Protein AF-A0A950FLT3-F1 (afdb_monomer)

Foldseek 3Di:
DDPLVVCVVPPCQQQNSQQQQPHVCQVVDPDGGHRCNCVCVVVVNDPPPPPPPDPPDDPDD

Sequence (61 aa):
MRGRELYLRHCATCHGNDADGRGPAAEDLKESPSDLRYLGERLGCRFLPELLRVSSMAVRM

Structure (mmCIF, N/CA/C/O backbone):
data_AF-A0A950FLT3-F1
#
_entry.id   AF-A0A950FLT3-F1
#
loop_
_atom_site.group_PDB
_atom_site.id
_atom_site.type_symbol
_atom_site.label_atom_id
_atom_site.label_alt_id
_atom_site.label_comp_id
_atom_site.label_asym_id
_atom_site.label_entity_id
_atom_site.label_seq_id
_atom_site.pdbx_PDB_ins_code
_atom_site.Cartn_x
_atom_site.Cartn_y
_atom_site.Cartn_z
_atom_site.occupancy
_atom_site.B_iso_or_equiv
_atom_site.auth_seq_id
_atom_site.auth_comp_id
_atom_site.auth_asym_id
_atom_site.auth_atom_id
_atom_site.pdbx_PDB_model_num
ATOM 1 N N . MET A 1 1 ? -20.581 2.358 -2.902 1.00 62.44 1 MET A N 1
ATOM 2 C CA . MET A 1 1 ? -19.252 1.826 -3.273 1.00 62.44 1 MET A CA 1
ATOM 3 C C . MET A 1 1 ? 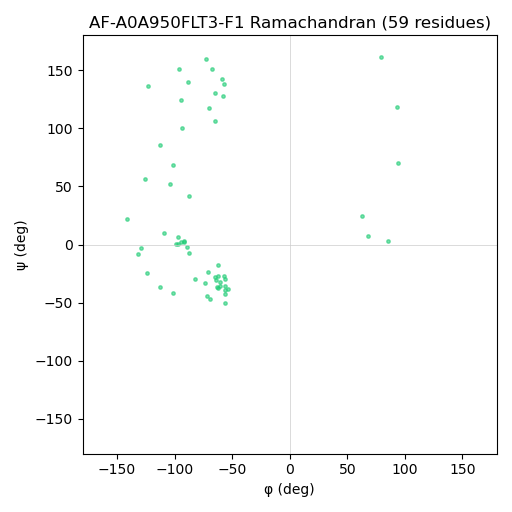-18.621 1.202 -2.034 1.00 62.44 1 MET A C 1
ATOM 5 O O . MET A 1 1 ? -18.716 1.814 -0.976 1.00 62.44 1 MET A O 1
ATOM 9 N N . ARG A 1 2 ? -18.063 -0.013 -2.110 1.00 87.50 2 ARG A N 1
ATOM 10 C CA . ARG A 1 2 ? -17.425 -0.682 -0.950 1.00 87.50 2 ARG A CA 1
ATOM 11 C C . ARG A 1 2 ? -15.910 -0.453 -0.973 1.00 87.50 2 ARG A C 1
ATOM 13 O O . ARG A 1 2 ? -15.338 -0.351 -2.052 1.00 87.50 2 ARG A O 1
ATOM 20 N N . GLY A 1 3 ? -15.247 -0.440 0.188 1.00 87.00 3 GLY A N 1
ATOM 21 C CA . GLY A 1 3 ? -13.796 -0.192 0.287 1.00 87.00 3 GLY A CA 1
ATOM 22 C C . GLY A 1 3 ? -12.946 -1.112 -0.599 1.00 87.00 3 GLY A C 1
ATOM 23 O O . GLY A 1 3 ? -12.037 -0.645 -1.277 1.00 87.00 3 GLY A O 1
ATOM 24 N N . ARG A 1 4 ? -13.325 -2.393 -0.710 1.00 90.00 4 ARG A N 1
ATOM 25 C CA . ARG A 1 4 ? -12.688 -3.356 -1.626 1.00 90.00 4 ARG A CA 1
ATOM 26 C C . ARG A 1 4 ? -12.701 -2.894 -3.089 1.00 90.00 4 ARG A C 1
ATOM 28 O O . ARG A 1 4 ? -11.741 -3.102 -3.814 1.00 90.00 4 ARG A O 1
ATOM 35 N N . GLU A 1 5 ? -13.791 -2.282 -3.530 1.00 94.56 5 GLU A N 1
ATOM 36 C CA . GLU A 1 5 ? -13.977 -1.846 -4.916 1.00 94.56 5 GLU A CA 1
ATOM 37 C C . GLU A 1 5 ? -13.131 -0.610 -5.253 1.00 94.56 5 GLU A C 1
ATOM 39 O O . GLU A 1 5 ? -12.670 -0.465 -6.382 1.00 94.56 5 GLU A O 1
ATOM 44 N N . LEU A 1 6 ? -12.921 0.281 -4.279 1.00 93.94 6 LEU A N 1
ATOM 45 C CA . LEU A 1 6 ? -11.981 1.400 -4.397 1.00 93.94 6 LEU A CA 1
ATOM 46 C C . LEU A 1 6 ? -10.542 0.899 -4.425 1.00 93.94 6 LEU A C 1
ATOM 48 O O . LEU A 1 6 ? -9.768 1.287 -5.295 1.00 93.94 6 LEU A O 1
ATOM 52 N N . TYR A 1 7 ? -10.213 -0.002 -3.502 1.00 94.7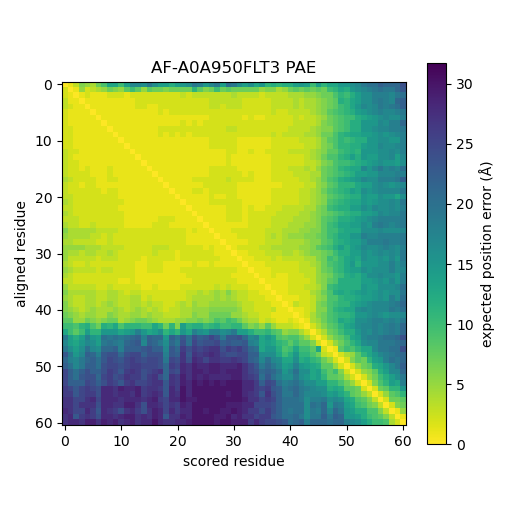5 7 TYR A N 1
ATOM 53 C CA . TYR A 1 7 ? -8.884 -0.578 -3.389 1.00 94.75 7 TYR A CA 1
ATOM 54 C C . TYR A 1 7 ? -8.440 -1.241 -4.700 1.00 94.75 7 TYR A C 1
ATOM 56 O O . TYR A 1 7 ? -7.377 -0.926 -5.231 1.00 94.75 7 TYR A O 1
ATOM 64 N N . LEU A 1 8 ? -9.291 -2.097 -5.274 1.00 96.25 8 LEU A N 1
ATOM 65 C CA . LEU A 1 8 ? -8.986 -2.784 -6.531 1.00 96.25 8 LEU A CA 1
ATOM 66 C C . LEU A 1 8 ? -8.830 -1.825 -7.717 1.00 96.25 8 LEU A C 1
ATOM 68 O O . LEU A 1 8 ? -8.062 -2.113 -8.626 1.00 96.25 8 LEU A O 1
ATOM 72 N N . ARG A 1 9 ? -9.539 -0.690 -7.718 1.00 96.81 9 ARG A N 1
ATOM 73 C CA . ARG A 1 9 ? -9.474 0.289 -8.813 1.00 96.81 9 ARG A CA 1
ATOM 74 C C . ARG A 1 9 ? -8.290 1.242 -8.729 1.00 96.81 9 ARG A C 1
ATOM 76 O O . ARG A 1 9 ? -7.842 1.719 -9.765 1.00 96.81 9 ARG A O 1
ATOM 83 N N . HIS A 1 10 ? -7.820 1.552 -7.524 1.00 96.31 10 HIS A N 1
ATOM 84 C CA . HIS A 1 10 ? -6.879 2.657 -7.323 1.00 96.31 10 HIS A CA 1
ATOM 85 C C . HIS A 1 10 ? -5.576 2.253 -6.637 1.00 96.31 10 HIS A C 1
ATOM 87 O O . HIS A 1 10 ? -4.570 2.929 -6.813 1.00 96.31 10 HIS A O 1
ATOM 93 N N . CYS A 1 11 ? -5.576 1.174 -5.857 1.00 96.56 11 CYS A N 1
ATOM 94 C CA . CYS A 1 11 ? -4.452 0.810 -4.995 1.00 96.56 11 CYS A CA 1
ATOM 95 C C . CYS A 1 11 ? -3.762 -0.478 -5.459 1.00 96.56 11 CYS A C 1
ATOM 97 O O . CYS A 1 11 ? -2.538 -0.578 -5.383 1.00 96.56 11 CYS A O 1
ATOM 99 N N . ALA A 1 12 ? -4.529 -1.450 -5.967 1.00 97.88 12 ALA A N 1
ATOM 100 C CA . ALA A 1 12 ? -4.024 -2.781 -6.309 1.00 97.88 12 ALA A CA 1
ATOM 101 C C . ALA A 1 12 ? -2.952 -2.782 -7.412 1.00 97.88 12 ALA A C 1
ATOM 103 O O . ALA A 1 12 ? -2.087 -3.654 -7.409 1.00 97.88 12 ALA A O 1
ATOM 104 N N . THR A 1 13 ? -2.948 -1.788 -8.307 1.00 97.94 13 THR A N 1
ATOM 105 C CA . THR A 1 13 ? -1.906 -1.634 -9.337 1.00 97.94 13 THR A CA 1
ATOM 106 C C . THR A 1 13 ? -0.502 -1.552 -8.736 1.00 97.94 13 THR A C 1
ATOM 108 O O . THR A 1 13 ? 0.434 -2.106 -9.306 1.00 97.94 13 THR A O 1
ATOM 111 N N . CYS A 1 14 ? -0.357 -0.924 -7.566 1.00 98.06 14 CYS A N 1
ATOM 112 C CA . CYS A 1 14 ? 0.927 -0.814 -6.871 1.00 98.06 14 CYS A CA 1
ATOM 113 C C . CYS A 1 14 ? 1.036 -1.817 -5.717 1.00 98.06 14 CYS A C 1
ATOM 115 O O . CYS A 1 14 ? 2.064 -2.457 -5.547 1.00 98.06 14 CYS A O 1
ATOM 117 N N . HIS A 1 15 ? -0.031 -1.997 -4.936 1.00 97.69 15 HIS A N 1
ATOM 118 C CA . HIS A 1 15 ? 0.016 -2.769 -3.690 1.00 97.69 15 HIS A CA 1
ATOM 119 C C . HIS A 1 15 ? -0.454 -4.227 -3.814 1.00 97.69 15 HIS A C 1
ATOM 121 O O . HIS A 1 15 ? -0.465 -4.942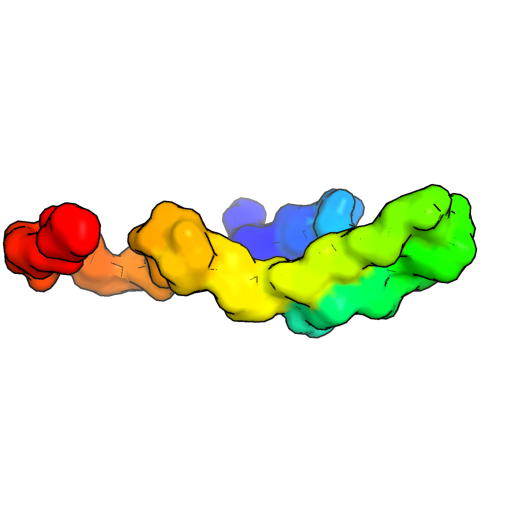 -2.817 1.00 97.69 15 HIS A O 1
ATOM 127 N N . GLY A 1 16 ? -0.850 -4.675 -5.007 1.00 97.19 16 GLY A N 1
ATOM 128 C CA . GLY A 1 16 ? -1.352 -6.030 -5.246 1.00 97.19 16 GLY A CA 1
ATOM 129 C C . GLY A 1 16 ? -2.807 -6.209 -4.815 1.00 97.19 16 GLY A C 1
ATOM 130 O O . GLY A 1 16 ? -3.354 -5.426 -4.035 1.00 97.19 16 GLY A O 1
ATOM 131 N N . ASN A 1 17 ? -3.464 -7.255 -5.318 1.00 97.06 17 ASN A N 1
ATOM 132 C CA . ASN A 1 17 ? -4.858 -7.556 -4.960 1.00 97.06 17 ASN A CA 1
ATOM 133 C C . ASN A 1 17 ? -5.019 -7.919 -3.475 1.00 97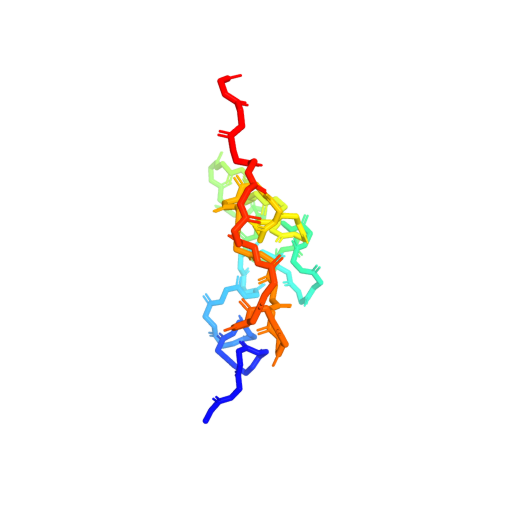.06 17 ASN A C 1
ATOM 135 O O . ASN A 1 17 ? -6.070 -7.641 -2.897 1.00 97.06 17 ASN A O 1
ATOM 139 N N . ASP A 1 18 ? -3.965 -8.475 -2.875 1.00 95.19 18 ASP A N 1
ATOM 140 C CA . ASP A 1 18 ? -3.924 -8.924 -1.480 1.00 95.19 18 ASP A CA 1
ATOM 141 C C . ASP A 1 18 ? -3.299 -7.891 -0.531 1.00 95.19 18 ASP A C 1
ATOM 143 O O . ASP A 1 18 ? -3.117 -8.164 0.655 1.00 95.19 18 ASP A O 1
ATOM 147 N N . ALA A 1 19 ? -2.998 -6.692 -1.042 1.00 96.00 19 ALA A N 1
ATOM 148 C CA . ALA A 1 19 ? -2.423 -5.593 -0.272 1.00 96.00 19 ALA A CA 1
ATOM 149 C C . ALA A 1 19 ? -1.035 -5.870 0.317 1.00 96.00 19 ALA A C 1
ATOM 151 O O . ALA A 1 19 ? -0.636 -5.236 1.286 1.00 96.00 19 ALA A O 1
ATOM 152 N N . ASP A 1 20 ? -0.288 -6.783 -0.293 1.00 96.50 20 ASP A N 1
ATOM 153 C CA . ASP A 1 20 ? 1.026 -7.257 0.138 1.00 96.50 20 ASP A CA 1
ATOM 154 C C . ASP A 1 20 ? 2.205 -6.473 -0.467 1.00 96.50 20 ASP A C 1
ATOM 156 O O . ASP A 1 20 ? 3.359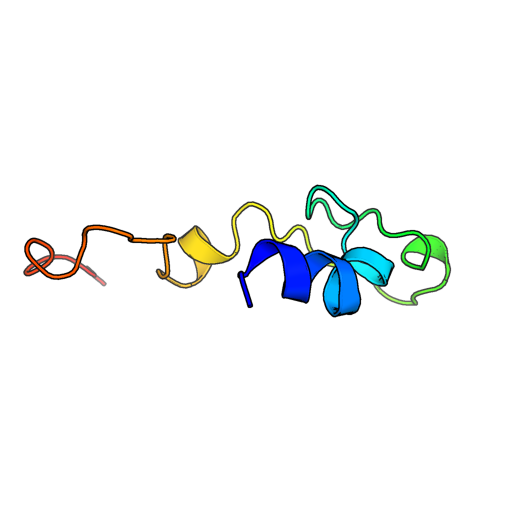 -6.821 -0.226 1.00 96.50 20 ASP A O 1
ATOM 160 N N . GLY A 1 21 ? 1.931 -5.426 -1.249 1.00 97.00 21 GLY A N 1
ATOM 161 C CA . GLY A 1 21 ? 2.953 -4.614 -1.913 1.00 97.00 21 GLY A CA 1
ATOM 162 C C . GLY A 1 21 ? 3.418 -5.172 -3.262 1.00 97.00 21 GLY A C 1
ATOM 163 O O . GLY A 1 21 ? 4.295 -4.581 -3.882 1.00 97.00 21 GLY A O 1
ATOM 164 N N . ARG A 1 22 ? 2.835 -6.280 -3.747 1.00 97.19 22 ARG A N 1
ATOM 165 C CA . ARG A 1 22 ? 3.252 -6.965 -4.985 1.00 97.19 22 ARG A CA 1
ATOM 166 C C . ARG A 1 22 ? 2.290 -6.690 -6.140 1.00 97.19 22 ARG A C 1
ATOM 168 O O . ARG A 1 22 ? 1.749 -7.604 -6.762 1.00 97.19 22 ARG A O 1
ATOM 175 N N . GLY A 1 23 ? 2.011 -5.409 -6.387 1.00 97.25 23 GLY A N 1
ATOM 176 C CA . GLY A 1 23 ? 1.199 -4.986 -7.528 1.00 97.25 23 GLY A CA 1
ATOM 177 C C . GLY A 1 23 ? 1.941 -5.127 -8.859 1.00 97.25 23 GLY A C 1
ATOM 178 O O . GLY A 1 23 ? 3.169 -5.150 -8.872 1.00 97.25 23 GLY A O 1
ATOM 179 N N . PRO A 1 24 ? 1.226 -5.183 -9.995 1.00 97.38 24 PRO A N 1
ATOM 180 C CA . PRO A 1 24 ? 1.844 -5.301 -11.317 1.00 97.38 24 PRO A CA 1
ATOM 181 C C . PRO A 1 24 ? 2.833 -4.175 -11.643 1.00 97.38 24 PRO A C 1
ATOM 183 O O . PRO A 1 24 ? 3.753 -4.403 -12.415 1.00 97.38 24 PRO A O 1
ATOM 186 N N . ALA A 1 25 ? 2.668 -2.985 -11.058 1.00 97.19 25 ALA A N 1
ATOM 187 C CA . ALA A 1 25 ? 3.594 -1.869 -11.239 1.00 97.19 25 ALA A CA 1
ATOM 188 C C . ALA A 1 25 ? 4.744 -1.845 -10.214 1.00 97.19 25 ALA A C 1
ATOM 190 O O . ALA A 1 25 ? 5.575 -0.947 -10.274 1.00 97.19 25 ALA A O 1
ATOM 191 N N . ALA A 1 26 ? 4.793 -2.771 -9.246 1.00 96.94 26 ALA A N 1
ATOM 192 C CA . ALA A 1 26 ? 5.745 -2.708 -8.134 1.00 96.94 26 ALA A CA 1
ATOM 193 C C . ALA A 1 26 ? 7.213 -2.775 -8.589 1.00 96.94 26 ALA A C 1
ATOM 195 O O . ALA A 1 26 ? 8.043 -2.059 -8.036 1.00 96.94 26 ALA A O 1
ATOM 196 N N . GLU A 1 27 ? 7.515 -3.580 -9.610 1.00 95.44 27 GLU A N 1
ATOM 197 C CA . GLU A 1 27 ? 8.875 -3.758 -10.145 1.00 95.44 27 GLU A CA 1
ATOM 198 C C . GLU A 1 27 ? 9.386 -2.527 -10.915 1.00 95.44 27 GLU A C 1
ATOM 200 O O . GLU A 1 27 ? 10.591 -2.311 -11.013 1.00 95.44 27 GLU A O 1
ATOM 205 N N . ASP A 1 28 ? 8.475 -1.694 -11.429 1.00 96.81 28 ASP A N 1
ATOM 206 C CA . ASP A 1 28 ? 8.812 -0.485 -12.189 1.00 96.81 28 ASP A CA 1
ATOM 207 C C . ASP A 1 28 ? 9.009 0.748 -11.284 1.00 96.81 28 ASP A C 1
ATOM 209 O O . ASP A 1 28 ? 9.405 1.823 -11.746 1.00 96.81 28 ASP A O 1
ATOM 213 N N . LEU A 1 29 ? 8.713 0.627 -9.986 1.00 95.69 29 LEU A N 1
ATOM 214 C CA . LEU A 1 29 ? 8.839 1.717 -9.025 1.00 95.69 29 LEU A CA 1
ATOM 215 C C . LEU A 1 29 ? 10.241 1.757 -8.417 1.00 95.69 29 LEU A C 1
ATOM 217 O O . LEU A 1 29 ? 10.827 0.746 -8.045 1.00 95.69 29 LEU A O 1
ATOM 221 N N . LYS A 1 30 ? 10.764 2.975 -8.241 1.00 97.31 30 LYS A N 1
ATOM 222 C CA . LYS A 1 30 ? 12.060 3.207 -7.584 1.00 97.31 30 LYS A CA 1
ATOM 223 C C . LYS A 1 30 ? 12.090 2.700 -6.136 1.00 97.31 30 LYS A C 1
ATOM 225 O O . LYS A 1 30 ? 13.143 2.309 -5.642 1.00 97.31 30 LYS A O 1
ATOM 230 N N . GLU A 1 31 ? 10.949 2.759 -5.457 1.00 96.88 31 GLU A N 1
ATOM 231 C CA . GLU A 1 31 ? 10.769 2.293 -4.086 1.00 96.88 31 GLU A CA 1
ATOM 232 C C . GLU A 1 31 ? 9.643 1.266 -4.051 1.00 96.88 31 GLU A C 1
ATOM 234 O O . GLU A 1 31 ? 8.586 1.469 -4.654 1.00 96.88 31 GLU A O 1
ATOM 239 N N . SER A 1 32 ? 9.866 0.174 -3.321 1.00 95.56 32 SER A N 1
ATOM 240 C CA . SER A 1 32 ? 8.879 -0.891 -3.194 1.00 95.56 32 SER A CA 1
ATOM 241 C C . SER A 1 32 ? 7.619 -0.388 -2.474 1.00 95.56 32 SER A C 1
ATOM 243 O O . SER A 1 32 ? 7.721 0.187 -1.3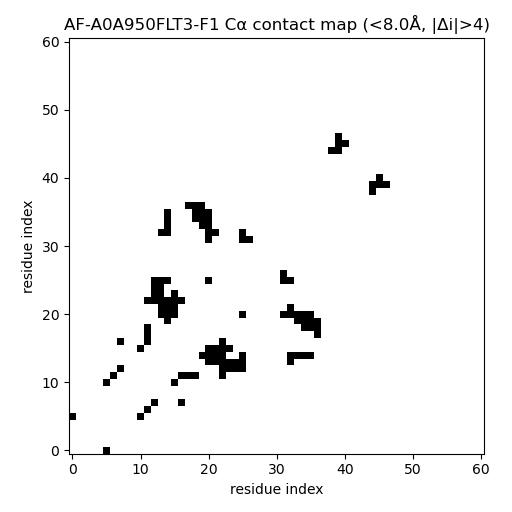82 1.00 95.56 32 SER A O 1
ATOM 245 N N . PRO A 1 33 ? 6.419 -0.633 -3.030 1.00 96.81 33 PRO A N 1
ATOM 246 C CA . PRO A 1 33 ? 5.163 -0.331 -2.356 1.00 96.81 33 PRO A CA 1
ATOM 247 C C . PRO A 1 33 ? 5.064 -1.030 -0.998 1.00 96.81 33 PRO A C 1
ATOM 249 O O . PRO A 1 33 ? 5.412 -2.199 -0.848 1.00 96.81 33 PRO A O 1
ATOM 252 N N . SER A 1 34 ? 4.561 -0.320 0.011 1.00 94.38 34 SER A N 1
ATOM 253 C CA . SER A 1 34 ? 4.392 -0.890 1.352 1.00 94.38 34 SER A CA 1
ATOM 254 C C . SER A 1 34 ? 3.322 -1.986 1.396 1.00 94.38 34 SER A C 1
ATOM 256 O O . SER A 1 34 ? 2.318 -1.920 0.686 1.00 94.38 34 SER A O 1
ATOM 258 N N . ASP A 1 35 ? 3.493 -2.937 2.311 1.00 94.44 35 ASP A N 1
ATOM 259 C CA . ASP A 1 35 ? 2.454 -3.890 2.703 1.00 94.44 35 ASP A CA 1
ATOM 260 C C . ASP A 1 35 ? 1.351 -3.166 3.498 1.00 94.44 35 ASP A C 1
ATOM 262 O O . ASP A 1 35 ? 1.592 -2.594 4.567 1.00 94.44 35 ASP A O 1
ATOM 266 N N . LEU A 1 36 ? 0.132 -3.168 2.960 1.00 93.12 36 LEU A N 1
ATOM 267 C CA . LEU A 1 36 ? -1.032 -2.494 3.530 1.00 93.12 36 LEU A CA 1
ATOM 268 C C . LEU A 1 36 ? -1.953 -3.439 4.317 1.00 93.12 36 LEU A C 1
ATOM 270 O O . LEU A 1 36 ? -2.943 -2.963 4.879 1.00 93.12 36 LEU A O 1
ATOM 274 N N . ARG A 1 37 ? -1.640 -4.739 4.438 1.00 89.94 37 ARG A N 1
ATOM 275 C CA . ARG A 1 37 ? -2.466 -5.712 5.190 1.00 89.94 37 ARG A CA 1
ATOM 276 C C . ARG A 1 37 ? -2.691 -5.298 6.645 1.00 89.94 37 ARG A C 1
ATOM 278 O O . ARG A 1 37 ? -3.742 -5.578 7.214 1.00 89.94 37 ARG A O 1
ATOM 285 N N . TYR A 1 38 ? -1.733 -4.568 7.217 1.00 84.75 38 TYR A N 1
ATOM 286 C CA . TYR A 1 38 ? -1.760 -4.080 8.599 1.00 84.75 38 TYR A CA 1
ATOM 287 C C . TYR A 1 38 ? -1.960 -2.562 8.706 1.00 84.75 38 TYR A C 1
ATOM 289 O O . TYR A 1 38 ? -1.823 -2.002 9.795 1.00 84.75 38 TYR A O 1
ATOM 297 N N . LEU A 1 39 ? -2.284 -1.869 7.604 1.00 85.12 39 LEU A N 1
ATOM 298 C CA . LEU A 1 39 ? -2.434 -0.407 7.590 1.00 85.12 39 LEU A CA 1
ATOM 299 C C . LEU A 1 39 ? -3.461 0.067 8.627 1.00 85.12 39 LEU A C 1
ATOM 301 O O . LEU A 1 39 ? -3.215 1.032 9.347 1.00 85.12 39 LEU A O 1
ATOM 305 N N . GLY A 1 40 ? -4.585 -0.642 8.740 1.00 80.25 40 GLY A N 1
ATOM 306 C CA . GLY A 1 40 ? -5.616 -0.323 9.723 1.00 80.25 40 GLY A CA 1
ATOM 307 C C . GLY A 1 40 ? -5.136 -0.463 11.168 1.00 80.25 40 GLY A C 1
ATOM 308 O O . GLY A 1 40 ? -5.470 0.357 12.013 1.00 80.25 40 GLY A O 1
ATOM 309 N N . GLU A 1 41 ? -4.293 -1.450 11.463 1.00 80.88 41 GLU A N 1
ATOM 310 C CA . GLU A 1 41 ? -3.736 -1.627 12.809 1.00 80.88 41 GLU A CA 1
ATOM 311 C C . GLU A 1 41 ? -2.710 -0.540 13.130 1.00 80.88 41 GLU A C 1
ATOM 313 O O . GLU A 1 41 ? -2.773 0.073 14.193 1.00 80.88 41 GLU A O 1
ATOM 318 N N . ARG A 1 42 ? -1.824 -0.239 12.172 1.00 80.38 42 ARG A N 1
ATOM 319 C CA . ARG A 1 42 ? -0.792 0.803 12.292 1.00 80.38 42 ARG A CA 1
ATOM 320 C C . ARG A 1 42 ? -1.374 2.194 12.516 1.00 80.38 42 ARG A C 1
ATOM 322 O O . ARG A 1 42 ? -0.764 3.000 13.208 1.00 80.38 42 ARG A O 1
ATOM 329 N N . LEU A 1 43 ? -2.519 2.480 11.903 1.00 79.50 43 LEU A N 1
ATOM 330 C CA . LEU A 1 43 ? -3.179 3.780 12.001 1.00 79.50 43 LEU A CA 1
ATOM 331 C C . LEU A 1 43 ? -4.245 3.834 13.103 1.00 79.50 43 LEU A C 1
ATOM 333 O O . LEU A 1 43 ? -4.927 4.845 13.231 1.00 79.50 43 LEU A O 1
ATOM 337 N N . GLY A 1 44 ? -4.433 2.757 13.875 1.00 68.12 44 GLY A N 1
ATOM 338 C CA . GLY A 1 44 ? -5.50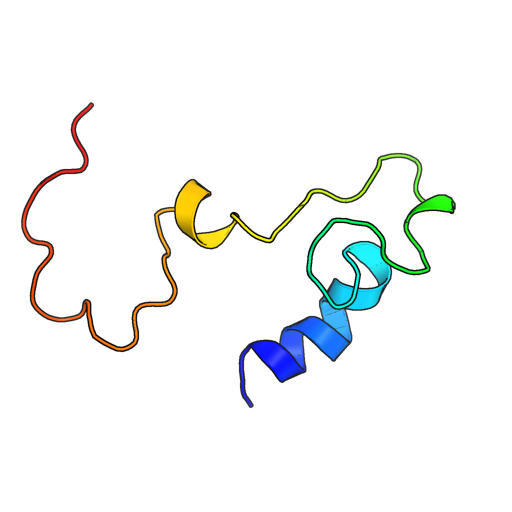8 2.670 14.871 1.00 68.12 44 GLY A CA 1
ATOM 339 C C . GLY A 1 44 ? -6.918 2.607 14.263 1.00 68.12 44 GLY A C 1
ATOM 340 O O . GLY A 1 44 ? -7.912 2.614 14.984 1.00 68.12 44 GLY A O 1
ATOM 341 N N . CYS A 1 45 ? -7.013 2.491 12.940 1.00 65.75 45 CYS A N 1
ATOM 342 C CA . CYS A 1 45 ? -8.239 2.348 12.169 1.00 65.75 45 CYS A CA 1
ATOM 343 C C . CYS A 1 45 ? -8.431 0.881 11.781 1.00 65.75 45 CYS A C 1
ATOM 345 O O . CYS A 1 45 ? -8.333 0.508 10.609 1.00 65.75 45 CYS A O 1
ATOM 347 N N . ARG A 1 46 ? -8.710 0.011 12.755 1.00 60.38 46 ARG A N 1
ATOM 348 C CA . ARG A 1 46 ? -9.241 -1.319 12.427 1.00 60.38 46 ARG A CA 1
ATOM 349 C C . ARG A 1 46 ? -10.551 -1.085 11.646 1.00 60.38 46 ARG A C 1
ATOM 351 O O . ARG A 1 46 ? -11.258 -0.114 11.903 1.00 60.38 46 ARG A O 1
ATOM 358 N N . PHE A 1 47 ? -10.863 -1.890 10.632 1.00 61.28 47 PHE A N 1
ATOM 359 C CA . PHE A 1 47 ? -12.172 -1.801 9.976 1.00 61.28 47 PHE A CA 1
ATOM 360 C C . PHE A 1 47 ? -13.202 -2.202 11.037 1.00 61.28 47 PHE A C 1
ATOM 362 O O . PHE A 1 47 ? -13.242 -3.357 11.453 1.00 61.28 47 PHE A O 1
ATOM 369 N N . LEU A 1 48 ? -13.943 -1.231 11.562 1.00 49.53 48 LEU A N 1
ATOM 370 C CA . LEU A 1 48 ? -14.793 -1.409 12.735 1.00 49.53 48 LEU A CA 1
ATOM 371 C C . LEU A 1 48 ? -16.252 -1.291 12.303 1.00 49.53 48 LEU A C 1
ATOM 373 O O . LEU A 1 48 ? -16.819 -0.205 12.401 1.00 49.53 48 LEU A O 1
ATOM 377 N N . PRO A 1 49 ? -16.891 -2.381 11.839 1.00 49.31 49 PRO A N 1
ATOM 378 C CA . PRO A 1 49 ? -18.337 -2.366 11.665 1.00 49.31 49 PRO A CA 1
ATOM 379 C C . PRO A 1 49 ? -19.082 -2.161 13.003 1.00 49.31 49 PRO A C 1
ATOM 381 O O . PRO A 1 49 ? -20.229 -1.733 12.973 1.00 49.31 49 PRO A O 1
ATOM 384 N N . GLU A 1 50 ? -18.442 -2.382 14.167 1.00 42.16 50 GLU A N 1
ATOM 385 C CA . GLU A 1 50 ? -19.106 -2.325 15.487 1.00 42.16 50 GLU A CA 1
ATOM 386 C C . GLU A 1 50 ? -18.435 -1.451 16.576 1.00 42.16 50 GLU A C 1
ATOM 388 O O . GLU A 1 50 ? -19.004 -1.268 17.652 1.00 42.16 50 GLU A O 1
ATOM 393 N N . LEU A 1 51 ? -17.272 -0.828 16.350 1.00 48.34 51 LEU A N 1
ATOM 394 C CA . LEU A 1 51 ? -16.577 -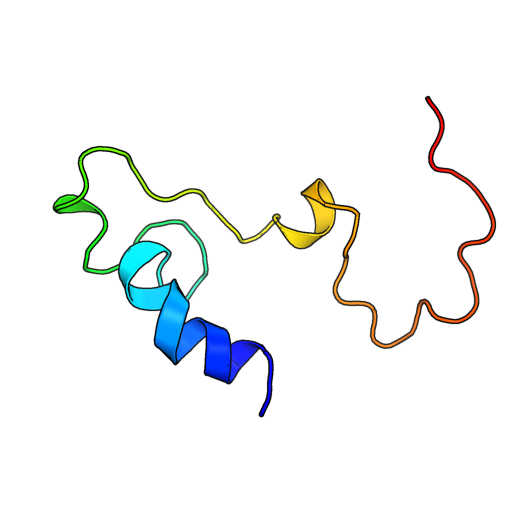0.039 17.394 1.00 48.34 51 LEU A CA 1
ATOM 395 C C . LEU A 1 51 ? -17.034 1.429 17.466 1.00 48.34 51 LEU A C 1
ATOM 397 O O . LEU A 1 51 ? -16.242 2.344 17.665 1.00 48.34 51 LEU A O 1
ATOM 401 N N . LEU A 1 52 ? -18.342 1.635 17.344 1.00 49.47 52 LEU A N 1
ATOM 402 C CA . LEU A 1 52 ? -19.027 2.883 17.685 1.00 49.47 52 LEU A CA 1
ATOM 403 C C . LEU A 1 52 ? -19.542 2.881 19.138 1.00 49.47 52 LEU A C 1
ATOM 405 O O . LEU A 1 52 ? -20.182 3.845 19.548 1.00 49.47 52 LEU A O 1
ATOM 409 N N . ARG A 1 53 ? -19.295 1.822 19.937 1.00 44.66 53 ARG A N 1
ATOM 410 C CA . ARG A 1 53 ? -19.832 1.733 21.316 1.00 44.66 53 ARG A CA 1
ATOM 411 C C . ARG A 1 53 ? -18.868 1.349 22.450 1.00 44.66 53 ARG A C 1
ATOM 413 O O . ARG A 1 53 ? -19.302 1.443 23.591 1.00 44.66 53 ARG A O 1
ATOM 420 N N . VAL A 1 54 ? -17.611 0.942 22.222 1.00 42.50 54 VAL A N 1
ATOM 421 C CA . VAL A 1 54 ? -16.801 0.321 23.312 1.00 42.50 54 VAL A CA 1
ATOM 422 C C . VAL A 1 54 ? -15.308 0.678 23.398 1.00 42.50 54 VAL A C 1
ATOM 424 O O . VAL A 1 54 ? -14.559 -0.032 24.058 1.00 42.50 54 VAL A O 1
ATOM 427 N N . SER A 1 55 ? -14.831 1.793 22.843 1.00 46.44 55 SER A N 1
ATOM 428 C CA . SER A 1 55 ? -13.455 2.240 23.158 1.00 46.44 55 SER A CA 1
ATOM 429 C C . SER A 1 55 ? -13.389 3.671 23.666 1.00 46.44 55 SER A C 1
ATOM 431 O O . SER A 1 55 ? -12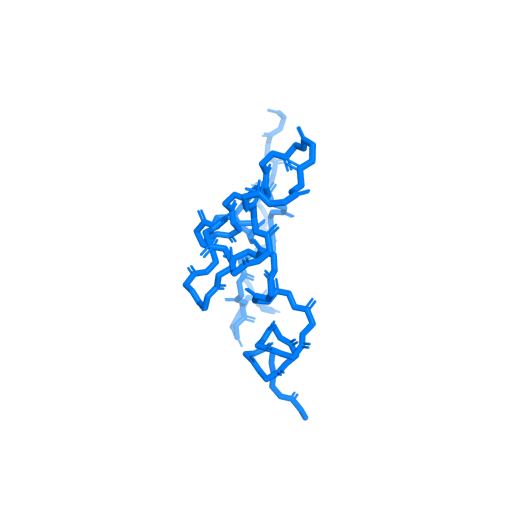.630 4.508 23.196 1.00 46.44 55 SER A O 1
ATOM 433 N N . SER A 1 56 ? -14.148 3.902 24.737 1.00 48.47 56 SER A N 1
ATOM 434 C CA . SER A 1 56 ? -13.541 4.512 25.916 1.00 48.47 56 SER A CA 1
ATOM 435 C C . SER A 1 56 ? -12.379 3.623 26.389 1.00 48.47 56 SER A C 1
ATOM 437 O O . SER A 1 56 ? -12.593 2.444 26.651 1.00 48.47 56 SER A O 1
ATOM 439 N N . MET A 1 57 ? -11.199 4.218 26.563 1.00 47.91 57 MET A N 1
ATOM 440 C CA . MET A 1 57 ? -9.973 3.670 27.171 1.00 47.91 57 MET A CA 1
ATOM 441 C C . MET A 1 57 ? -8.919 3.021 26.253 1.00 47.91 57 MET A C 1
ATOM 443 O O . MET A 1 57 ? -9.101 1.940 25.709 1.00 47.91 57 MET A O 1
ATOM 447 N N . ALA A 1 58 ? -7.742 3.663 26.296 1.00 51.00 58 ALA A N 1
ATOM 448 C CA . ALA A 1 58 ? -6.395 3.140 26.052 1.00 51.00 58 ALA A CA 1
ATOM 449 C C . ALA A 1 58 ? -5.804 3.272 24.635 1.00 51.00 58 ALA A C 1
ATOM 451 O O . ALA A 1 58 ? -5.468 2.289 23.987 1.00 51.00 58 ALA A O 1
ATOM 452 N N . VAL A 1 59 ? -5.488 4.511 24.246 1.00 45.91 59 VAL A N 1
ATOM 453 C CA . VAL A 1 59 ? -4.140 4.786 23.718 1.00 45.91 59 VAL A CA 1
ATOM 454 C C . VAL A 1 59 ? -3.322 5.260 24.918 1.00 45.91 59 VAL A C 1
ATOM 456 O O . VAL A 1 59 ? -3.512 6.374 25.403 1.00 45.91 59 VAL A O 1
ATOM 459 N N . ARG A 1 60 ? -2.508 4.370 25.493 1.00 45.16 60 ARG A N 1
ATOM 460 C CA . ARG A 1 60 ? -1.486 4.750 26.473 1.00 45.16 60 ARG A CA 1
ATOM 461 C C . ARG A 1 60 ? -0.171 4.953 25.724 1.00 45.16 60 ARG A C 1
ATOM 463 O O . ARG A 1 60 ? 0.238 4.037 25.023 1.00 45.16 60 ARG A O 1
ATOM 470 N N . MET A 1 61 ? 0.362 6.162 25.926 1.00 42.66 61 MET A N 1
ATOM 471 C CA . MET A 1 61 ? 1.748 6.656 25.870 1.00 42.66 61 MET A CA 1
ATOM 472 C C . MET A 1 61 ? 2.747 5.926 24.974 1.00 42.66 61 MET A C 1
ATOM 474 O O . MET A 1 61 ? 3.083 4.766 25.292 1.00 42.66 61 MET A O 1
#

Mean predicted aligned error: 9.42 Å

Solvent-accessible surface area (backbone atoms only — not comparable to full-atom values): 3880 Å² total; per-residue (Å²): 139,54,72,69,60,51,38,62,72,73,42,17,55,38,19,15,91,78,26,66,14,68,10,88,48,21,85,80,42,98,61,75,42,65,60,47,77,53,46,33,64,78,69,73,48,56,91,60,95,70,71,88,77,75,73,81,81,81,90,74,132

Nearest PDB structures (foldseek):
  6loe-assembly1_E  TM=9.340E-01  e=1.333E-02  Roseiflexus castenholzii DSM 13941
  6h5l-assembly1_B  TM=9.419E-01  e=6.065E-02  Candidatus Kuenenia stuttgartensis
  6lod-assembly1_E  TM=8.125E-01  e=4.712E-02  Roseiflexus castenholzii DSM 13941
  7o9u-assembly1_A  TM=6.573E-01  e=2.209E-02  Thioalkalivibrio paradoxus ARh 1
  8x2j-assembly1_E  TM=8.563E-01  e=1.189E-01  Chloroflexus aurantiacus J-10-fl

Radius of gyration: 14.83 Å; Cα contacts (8 Å, |Δi|>4): 58; chains: 1; bounding box: 32×16×39 Å

Secondary structure (DSSP, 8-state):
--HHHHHHHHTHHHH-TTSSS--TTGGGSSSPPPP-TTHHHHTT----SSTTSS--S----

pLDDT: mean 80.31, std 20.63, range [42.16, 98.06]